Protein AF-A0A3B4XBY4-F1 (afdb_monomer_lite)

Foldseek 3Di:
DPPLPDDLVVLVVVLVVLLVLLLDPDPVSCCQEPNLPDDDDPVDDGVNNVLVVLVVVLVVVLVPDPPLVVVLVQLVCVVVVNDDDPPPPCSSSSSVVVSSVVSVVSSVVSVVVVCVVDPDPVNVVVVPDPPPPPPPPPD

InterPro domains:
  IPR019384 FHF complex subunit HOOK interacting protein [PTHR21705] (4-114)
  IPR045668 FHF complex subunit HOOK-interacting protein, KELAA motif [PF19311] (92-115)
  IPR045669 FHF complex subunit HOOK-interacting protein, C-terminal [PF19314] (4-81)

pLDDT: mean 80.22, std 17.52, range [37.47, 96.75]

Organism: NCBI:txid1841481

Structure (mmCIF, N/CA/C/O backbone):
data_AF-A0A3B4XBY4-F1
#
_entry.id   AF-A0A3B4XBY4-F1
#
loop_
_atom_site.group_PDB
_atom_site.id
_atom_site.type_symbol
_atom_site.label_atom_id
_atom_site.label_alt_id
_atom_site.label_comp_id
_atom_site.label_asym_id
_atom_site.label_entity_id
_atom_site.label_seq_id
_atom_site.pdbx_PDB_ins_code
_atom_site.Cartn_x
_atom_site.Cartn_y
_atom_site.Cartn_z
_atom_site.occupancy
_atom_site.B_iso_or_equiv
_atom_site.auth_seq_id
_atom_site.auth_comp_id
_atom_site.auth_asym_id
_atom_site.auth_atom_id
_atom_site.pdbx_PDB_model_num
ATOM 1 N N . MET A 1 1 ? -17.288 7.756 -4.967 1.00 37.47 1 MET A N 1
ATOM 2 C CA . MET A 1 1 ? -17.029 6.621 -4.054 1.00 37.47 1 MET A CA 1
ATOM 3 C C . MET A 1 1 ? -15.623 6.757 -3.493 1.00 37.47 1 MET A C 1
ATOM 5 O O . MET A 1 1 ? -14.660 6.664 -4.247 1.00 37.47 1 MET A O 1
ATOM 9 N N . SER A 1 2 ? -15.485 7.064 -2.203 1.00 44.25 2 SER A N 1
ATOM 10 C CA . SER A 1 2 ? -14.178 7.111 -1.541 1.00 44.25 2 SER A CA 1
ATOM 11 C C . SER A 1 2 ? -13.578 5.708 -1.468 1.00 44.25 2 SER A C 1
ATOM 13 O O . SER A 1 2 ? -14.163 4.813 -0.871 1.00 44.25 2 SER A O 1
ATOM 15 N N . ARG A 1 3 ? -12.383 5.538 -2.037 1.00 50.91 3 ARG A N 1
ATOM 16 C CA . ARG A 1 3 ? -11.566 4.309 -2.092 1.00 50.91 3 ARG A CA 1
ATOM 17 C C . ARG A 1 3 ? -11.394 3.575 -0.742 1.00 50.91 3 ARG A C 1
ATOM 19 O O . ARG A 1 3 ? -11.035 2.408 -0.720 1.00 50.91 3 ARG A O 1
ATOM 26 N N . CYS A 1 4 ? -11.681 4.246 0.372 1.00 50.94 4 CYS A N 1
ATOM 27 C CA . CYS A 1 4 ? -11.521 3.752 1.737 1.00 50.94 4 CYS A CA 1
ATOM 28 C C . CYS A 1 4 ? -12.659 2.835 2.245 1.00 50.94 4 CYS A C 1
ATOM 30 O O . CYS A 1 4 ? -12.600 2.400 3.390 1.00 50.94 4 CYS A O 1
ATOM 32 N N . GLU A 1 5 ? -13.682 2.556 1.430 1.00 62.38 5 GLU A N 1
ATOM 33 C CA . GLU A 1 5 ? -14.790 1.639 1.775 1.00 62.38 5 GLU A CA 1
ATOM 34 C C . GLU A 1 5 ? -14.727 0.291 1.044 1.00 62.38 5 GLU A C 1
ATOM 36 O O . GLU A 1 5 ? -15.641 -0.523 1.144 1.00 62.38 5 GLU A O 1
ATOM 41 N N . GLN A 1 6 ? -13.652 0.039 0.293 1.00 74.12 6 GLN A N 1
ATOM 42 C CA . GLN A 1 6 ? -13.482 -1.233 -0.403 1.00 74.12 6 GLN A CA 1
ATOM 43 C C . GLN A 1 6 ? -13.306 -2.386 0.603 1.00 74.12 6 GLN A C 1
ATOM 45 O O . GLN A 1 6 ? -12.645 -2.200 1.633 1.00 74.12 6 GLN A O 1
ATOM 50 N N . PRO A 1 7 ? -13.852 -3.584 0.318 1.00 85.38 7 PRO A N 1
ATOM 51 C CA . PRO A 1 7 ? -13.639 -4.760 1.151 1.00 85.38 7 PRO A CA 1
ATOM 52 C C . PRO A 1 7 ? -12.148 -5.037 1.360 1.00 85.38 7 PRO A C 1
ATOM 54 O O . PRO A 1 7 ? -11.352 -4.961 0.427 1.00 85.38 7 PRO A O 1
ATOM 57 N N . TYR A 1 8 ? -11.773 -5.400 2.588 1.00 86.81 8 TYR A N 1
ATOM 58 C CA . TYR A 1 8 ? -10.384 -5.709 2.947 1.00 86.81 8 TYR A CA 1
ATOM 59 C C . TYR A 1 8 ? -9.752 -6.750 2.011 1.00 86.81 8 TYR A C 1
ATOM 61 O O . TYR A 1 8 ? -8.646 -6.539 1.526 1.00 86.81 8 TYR A O 1
ATOM 69 N N . GLU A 1 9 ? -10.495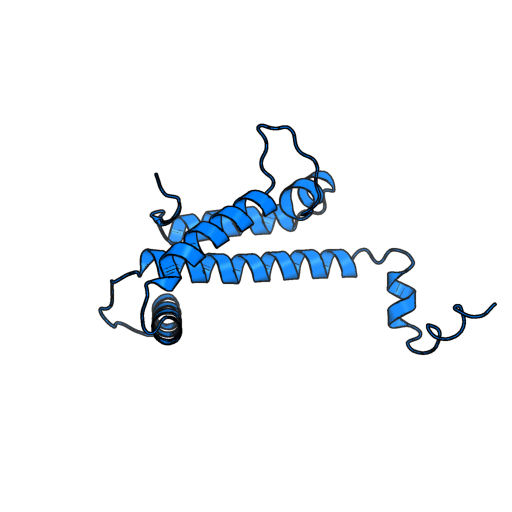 -7.812 1.700 1.00 89.69 9 GLU A N 1
ATOM 70 C CA . GLU A 1 9 ? -10.054 -8.890 0.810 1.00 89.69 9 GLU A CA 1
ATOM 71 C C . GLU A 1 9 ? -9.740 -8.393 -0.607 1.00 89.69 9 GLU A C 1
ATOM 73 O O . GLU A 1 9 ? -8.728 -8.760 -1.197 1.00 89.69 9 GLU A O 1
ATOM 78 N N . LEU A 1 10 ? -10.561 -7.481 -1.135 1.00 90.69 10 LEU A N 1
ATOM 79 C CA . LEU A 1 10 ? -10.318 -6.893 -2.448 1.00 90.69 10 LEU A CA 1
ATOM 80 C C . LEU A 1 10 ? -9.033 -6.059 -2.450 1.00 90.69 10 LEU A C 1
ATOM 82 O O . LEU A 1 10 ? -8.260 -6.123 -3.404 1.00 90.69 10 LEU A O 1
ATOM 86 N N . ASN A 1 11 ? -8.784 -5.303 -1.376 1.00 92.25 11 ASN A N 1
ATOM 87 C CA . ASN A 1 11 ? -7.545 -4.542 -1.247 1.00 92.25 11 ASN A CA 1
ATOM 88 C C . ASN A 1 11 ? -6.325 -5.472 -1.202 1.00 92.25 11 ASN A C 1
ATOM 90 O O . ASN A 1 11 ? -5.333 -5.150 -1.846 1.00 92.25 11 ASN A O 1
ATOM 94 N N . LEU A 1 12 ? -6.408 -6.627 -0.524 1.00 93.50 12 LEU A N 1
ATOM 95 C CA . LEU A 1 12 ? -5.335 -7.632 -0.530 1.00 93.50 12 LEU A CA 1
ATOM 96 C C . LEU A 1 12 ? -5.069 -8.185 -1.927 1.00 93.50 12 LEU A C 1
ATOM 98 O O . LEU A 1 12 ? -3.921 -8.275 -2.354 1.00 93.50 12 LEU A O 1
ATOM 102 N N . GLN A 1 13 ? -6.120 -8.567 -2.648 1.00 95.25 13 GLN A N 1
ATOM 103 C CA . GLN A 1 13 ? -5.962 -9.127 -3.988 1.00 95.25 13 GLN A CA 1
ATOM 104 C C . GLN A 1 13 ? -5.377 -8.095 -4.952 1.00 95.25 13 GLN A C 1
ATOM 106 O O . GLN A 1 13 ? -4.478 -8.414 -5.733 1.00 95.25 13 GLN A O 1
ATOM 111 N N . LEU A 1 14 ? -5.840 -6.847 -4.863 1.00 94.19 14 LEU A N 1
ATOM 112 C CA . LEU A 1 14 ? -5.330 -5.749 -5.672 1.00 94.19 14 LEU A CA 1
ATOM 113 C C . LEU A 1 14 ? -3.847 -5.484 -5.391 1.00 94.19 14 LEU A C 1
ATOM 115 O O . LEU A 1 14 ? -3.060 -5.406 -6.335 1.00 94.19 14 LEU A O 1
ATOM 119 N N . THR A 1 15 ? -3.450 -5.370 -4.120 1.00 94.88 15 THR A N 1
ATOM 120 C CA . THR A 1 15 ? -2.040 -5.153 -3.770 1.00 94.88 15 THR A CA 1
ATOM 121 C C . THR A 1 15 ? -1.181 -6.345 -4.169 1.00 94.88 15 THR A C 1
ATOM 123 O O . THR A 1 15 ? -0.103 -6.136 -4.708 1.00 94.88 15 THR A O 1
ATOM 126 N N . ALA A 1 16 ? -1.673 -7.581 -4.048 1.00 95.31 16 ALA A N 1
ATOM 127 C CA . ALA A 1 16 ? -0.953 -8.769 -4.503 1.00 95.31 16 ALA A CA 1
ATOM 128 C C . ALA A 1 16 ? -0.728 -8.787 -6.027 1.00 95.31 16 ALA A C 1
ATOM 130 O O . ALA A 1 16 ? 0.355 -9.150 -6.490 1.00 95.31 16 ALA A O 1
ATOM 131 N N . VAL A 1 17 ? -1.728 -8.391 -6.826 1.00 96.25 17 VAL A N 1
ATOM 132 C CA . VAL A 1 17 ? -1.572 -8.242 -8.284 1.00 96.25 17 VAL A CA 1
ATOM 133 C C . VAL A 1 17 ? -0.531 -7.171 -8.599 1.00 96.25 17 VAL A C 1
ATOM 135 O O . VAL A 1 17 ? 0.367 -7.423 -9.401 1.00 96.25 17 VAL A O 1
ATOM 138 N N . LEU A 1 18 ? -0.611 -6.007 -7.949 1.00 95.25 18 LEU A N 1
ATOM 139 C CA . LEU A 1 18 ? 0.344 -4.919 -8.157 1.00 95.25 18 LEU A CA 1
ATOM 140 C C . LEU A 1 18 ? 1.766 -5.310 -7.740 1.00 95.25 18 LEU A C 1
ATOM 142 O O . LEU A 1 18 ? 2.695 -5.013 -8.481 1.00 95.25 18 LEU A O 1
ATOM 146 N N . SER A 1 19 ? 1.950 -6.021 -6.625 1.00 95.06 19 SER A N 1
ATOM 147 C CA . SER A 1 19 ? 3.263 -6.526 -6.205 1.00 95.06 19 SER A CA 1
ATOM 148 C C . SER A 1 19 ? 3.851 -7.477 -7.245 1.00 95.06 19 SER A C 1
ATOM 150 O O . SER A 1 19 ? 5.000 -7.312 -7.647 1.00 95.06 19 SER A O 1
ATOM 152 N N . ARG A 1 20 ? 3.053 -8.419 -7.768 1.00 94.38 20 ARG A N 1
ATOM 153 C CA . ARG A 1 20 ? 3.510 -9.316 -8.843 1.00 94.38 20 ARG A CA 1
ATOM 154 C C . ARG A 1 20 ? 3.877 -8.552 -10.113 1.00 94.38 20 ARG A C 1
ATOM 156 O O . ARG A 1 20 ? 4.916 -8.834 -10.699 1.00 94.38 20 ARG A O 1
ATOM 163 N N . LEU A 1 21 ? 3.067 -7.570 -10.518 1.00 93.94 21 LEU A N 1
ATOM 164 C CA . LEU A 1 21 ? 3.368 -6.701 -11.663 1.00 93.94 21 LEU A CA 1
ATOM 165 C C . LEU A 1 21 ? 4.675 -5.924 -11.461 1.00 93.94 21 LEU A C 1
ATOM 167 O O . LEU A 1 21 ? 5.511 -5.886 -12.361 1.00 93.94 21 LEU A O 1
ATOM 171 N N . SER A 1 22 ? 4.881 -5.369 -10.267 1.00 91.88 22 SER A N 1
ATOM 172 C CA . SER A 1 22 ? 6.104 -4.658 -9.891 1.00 91.88 22 SER A CA 1
ATOM 173 C C . SER A 1 22 ? 7.335 -5.560 -9.875 1.00 91.88 22 SER A C 1
ATOM 175 O O . SER A 1 22 ? 8.432 -5.071 -10.143 1.00 91.88 22 SER A O 1
ATOM 177 N N . ALA A 1 23 ? 7.182 -6.856 -9.592 1.00 91.31 23 ALA A N 1
ATOM 178 C CA . ALA A 1 23 ? 8.274 -7.827 -9.579 1.00 91.31 23 ALA A CA 1
ATOM 179 C C . ALA A 1 23 ? 8.747 -8.235 -10.987 1.00 91.31 23 ALA A C 1
ATOM 181 O O . ALA A 1 23 ? 9.912 -8.589 -11.147 1.00 91.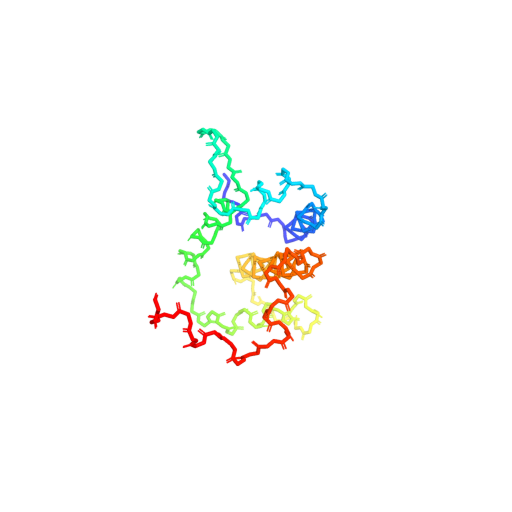31 23 ALA A O 1
ATOM 182 N N . PHE A 1 24 ? 7.911 -8.121 -12.029 1.00 91.00 24 PHE A N 1
ATOM 183 C CA . PHE A 1 24 ? 8.330 -8.454 -13.397 1.00 91.00 24 PHE A CA 1
ATOM 184 C C . PHE A 1 24 ? 9.503 -7.589 -13.870 1.00 91.00 24 PHE A C 1
ATOM 186 O O . PHE A 1 24 ? 9.501 -6.362 -13.729 1.00 91.00 24 PHE A O 1
ATOM 193 N N . ASN A 1 25 ? 10.498 -8.224 -14.489 1.00 81.56 25 ASN A N 1
ATOM 194 C CA . ASN A 1 25 ? 11.658 -7.558 -15.082 1.00 81.56 25 ASN A CA 1
ATOM 195 C C . ASN A 1 25 ? 11.310 -6.978 -16.458 1.00 81.56 25 ASN A C 1
ATOM 197 O O . ASN A 1 25 ? 11.776 -7.452 -17.488 1.00 81.56 25 ASN A O 1
ATOM 201 N N . HIS A 1 26 ? 10.451 -5.956 -16.469 1.00 86.19 26 HIS A N 1
ATOM 202 C CA . HIS A 1 26 ? 10.095 -5.207 -17.670 1.00 86.19 26 HIS A CA 1
ATOM 203 C C . HIS A 1 26 ? 10.284 -3.698 -17.434 1.00 86.19 26 HIS A C 1
ATOM 205 O O . HIS A 1 26 ? 9.657 -3.154 -16.517 1.00 86.19 26 HIS A O 1
ATOM 211 N N . PRO A 1 27 ? 11.088 -2.990 -18.253 1.00 82.00 27 PRO A N 1
ATOM 212 C CA . PRO A 1 27 ? 11.461 -1.596 -18.001 1.00 82.00 27 PRO A CA 1
ATOM 213 C C . PRO A 1 27 ? 10.251 -0.653 -17.943 1.00 82.00 27 PRO A C 1
ATOM 215 O O . PRO A 1 27 ? 10.159 0.147 -17.020 1.00 82.00 27 PRO A O 1
ATOM 218 N N . LEU A 1 28 ? 9.256 -0.822 -18.826 1.00 84.44 28 LEU A N 1
ATOM 219 C CA . LEU A 1 28 ? 8.039 0.012 -18.798 1.00 84.44 28 LEU A CA 1
ATOM 220 C C . LEU A 1 28 ? 7.173 -0.209 -17.544 1.00 84.44 28 LEU A C 1
ATOM 222 O O . LEU A 1 28 ? 6.526 0.722 -17.071 1.00 84.44 28 LEU A O 1
ATOM 226 N N . LEU A 1 29 ? 7.156 -1.430 -16.988 1.00 85.12 29 LEU A N 1
ATOM 227 C CA . LEU A 1 29 ? 6.425 -1.700 -15.744 1.00 85.12 29 LEU A CA 1
ATOM 228 C C . LEU A 1 29 ? 7.160 -1.087 -14.557 1.00 85.12 29 LEU A C 1
ATOM 230 O O . LEU A 1 29 ? 6.526 -0.495 -13.689 1.00 85.12 29 LEU A O 1
ATOM 234 N N . HIS A 1 30 ? 8.491 -1.184 -14.545 1.00 83.94 30 HIS A N 1
ATOM 235 C CA . HIS A 1 30 ? 9.310 -0.531 -13.533 1.00 83.94 30 HIS A CA 1
ATOM 236 C C . HIS A 1 30 ? 9.107 0.988 -13.554 1.00 83.94 30 HIS A C 1
ATOM 238 O O . HIS A 1 30 ? 8.856 1.584 -12.512 1.00 83.94 30 HIS A O 1
ATOM 244 N N . GLU A 1 31 ? 9.122 1.610 -14.731 1.00 83.00 31 GLU A N 1
ATOM 245 C CA . GLU A 1 31 ? 8.914 3.051 -14.855 1.00 83.00 31 GLU A CA 1
ATOM 246 C C . GLU A 1 31 ? 7.512 3.470 -14.381 1.00 83.00 31 GLU A C 1
ATOM 248 O O . GLU A 1 31 ? 7.367 4.372 -13.563 1.00 83.00 31 GLU A O 1
ATOM 253 N N . TYR A 1 32 ? 6.461 2.779 -14.822 1.00 85.56 32 TYR A N 1
ATOM 254 C CA . TYR A 1 32 ? 5.090 3.160 -14.480 1.00 85.56 32 TYR A CA 1
ATOM 255 C C . TYR A 1 32 ? 4.715 2.895 -13.007 1.00 85.56 32 TYR A C 1
ATOM 257 O O . TYR A 1 32 ? 3.925 3.644 -12.414 1.00 85.56 32 TYR A O 1
ATOM 265 N N . LEU A 1 33 ? 5.252 1.822 -12.413 1.00 87.00 33 LEU A N 1
ATOM 266 C CA . LEU A 1 33 ? 4.896 1.382 -11.060 1.00 87.00 33 LEU A CA 1
ATOM 267 C C . LEU A 1 33 ? 5.849 1.912 -9.981 1.00 87.00 33 LEU A C 1
ATOM 269 O O . LEU A 1 33 ? 5.398 2.194 -8.872 1.00 87.00 33 LEU A O 1
ATOM 273 N N . LEU A 1 34 ? 7.142 2.038 -10.287 1.00 82.94 34 LEU A N 1
ATOM 274 C CA . LEU A 1 34 ? 8.202 2.226 -9.291 1.00 82.94 34 LEU A CA 1
ATOM 275 C C . LEU A 1 34 ? 8.990 3.533 -9.465 1.00 82.94 34 LEU A C 1
ATOM 277 O O . LEU A 1 34 ? 9.645 3.946 -8.512 1.00 82.94 34 LEU A O 1
ATOM 281 N N . ASN A 1 35 ? 8.917 4.214 -10.618 1.00 84.06 35 ASN A N 1
ATOM 282 C CA . ASN A 1 35 ? 9.588 5.504 -10.810 1.00 84.06 35 ASN A CA 1
ATOM 283 C C . ASN A 1 35 ? 8.695 6.673 -10.333 1.00 84.06 35 ASN A C 1
ATOM 285 O O . ASN A 1 35 ? 7.670 6.961 -10.960 1.00 84.06 35 ASN A O 1
ATOM 289 N N . PRO A 1 36 ? 9.067 7.396 -9.258 1.00 81.50 36 PRO A N 1
ATOM 290 C CA . PRO A 1 36 ? 8.285 8.530 -8.768 1.00 81.50 36 PRO A CA 1
ATOM 291 C C . PRO A 1 36 ? 8.381 9.775 -9.665 1.00 81.50 36 PRO A C 1
ATOM 293 O O . PRO A 1 36 ? 7.538 10.663 -9.551 1.00 81.50 36 PRO A O 1
ATOM 296 N N . TYR A 1 37 ? 9.370 9.837 -10.561 1.00 81.38 37 TYR A N 1
ATOM 297 C CA . TYR A 1 37 ? 9.660 10.990 -11.419 1.00 81.38 37 TYR A CA 1
ATOM 298 C C . TYR A 1 37 ? 9.218 10.791 -12.876 1.00 81.38 37 TYR A C 1
ATOM 300 O O . TYR A 1 37 ? 9.607 11.563 -13.749 1.00 81.38 37 TYR A O 1
ATOM 308 N N . ILE A 1 38 ? 8.417 9.758 -13.164 1.00 82.44 38 ILE A N 1
ATOM 309 C CA . ILE A 1 38 ? 7.914 9.510 -14.518 1.00 82.44 38 ILE A CA 1
ATOM 310 C C . ILE A 1 38 ? 6.997 10.649 -14.991 1.00 82.44 38 ILE A C 1
ATOM 312 O O . ILE A 1 38 ? 6.034 11.030 -14.317 1.00 82.44 38 ILE A O 1
ATOM 316 N N . HIS A 1 39 ? 7.262 11.154 -16.195 1.00 78.19 39 HIS A N 1
ATOM 317 C CA . HIS A 1 39 ? 6.384 12.098 -16.876 1.00 78.19 39 HIS A CA 1
ATOM 318 C C . HIS A 1 39 ? 5.306 11.334 -17.645 1.00 78.19 39 HIS A C 1
ATOM 320 O O . HIS A 1 39 ? 5.576 10.666 -18.639 1.00 78.19 39 HIS A O 1
ATOM 326 N N . LEU A 1 40 ? 4.065 11.436 -17.178 1.00 81.75 40 LEU A N 1
ATOM 327 C CA . LEU A 1 40 ? 2.906 10.822 -17.815 1.00 81.75 40 LEU A CA 1
ATOM 328 C C . LEU A 1 40 ? 2.007 11.884 -18.452 1.00 81.75 40 LEU A C 1
ATOM 330 O O . LEU A 1 40 ? 2.000 13.043 -18.039 1.00 81.75 40 LEU A O 1
ATOM 334 N N . SER A 1 41 ? 1.216 11.472 -19.447 1.00 84.44 41 SER A N 1
ATOM 335 C CA . SER A 1 41 ? 0.179 12.331 -20.030 1.00 84.44 41 SER A CA 1
ATOM 336 C C . SER A 1 41 ? -0.806 12.824 -18.958 1.00 84.44 41 SER A C 1
ATOM 338 O O . SER A 1 41 ? -1.016 12.150 -17.949 1.00 84.44 41 SER A O 1
ATOM 340 N N . HIS A 1 42 ? -1.468 13.960 -19.193 1.00 71.38 42 HIS A N 1
ATOM 341 C CA . HIS A 1 42 ? -2.363 14.604 -18.217 1.00 71.38 42 HIS A CA 1
ATOM 342 C C . HIS A 1 42 ? -3.521 13.722 -17.706 1.00 71.38 42 HIS A C 1
ATOM 344 O O . HIS A 1 42 ? -4.087 14.002 -16.649 1.00 71.38 42 HIS A O 1
ATOM 350 N N . CYS A 1 43 ? -3.876 12.652 -18.422 1.00 79.38 43 CYS A N 1
ATOM 351 C CA . CYS A 1 43 ? -4.937 11.719 -18.031 1.00 79.38 43 CYS A CA 1
ATOM 352 C C . CYS A 1 43 ? -4.414 10.443 -17.351 1.00 79.38 43 CYS A C 1
ATOM 354 O O . CYS A 1 43 ? -5.203 9.652 -16.831 1.00 79.38 43 CYS A O 1
ATOM 356 N N . SER A 1 44 ? -3.099 10.242 -17.328 1.00 82.69 44 SER A N 1
ATOM 357 C CA . SER A 1 44 ? -2.454 9.048 -16.796 1.00 82.69 44 SER A CA 1
ATOM 358 C C . SER A 1 44 ? -1.948 9.296 -15.377 1.00 82.69 44 SER A C 1
ATOM 360 O O . SER A 1 44 ? -1.429 10.360 -15.051 1.00 82.69 44 SER A O 1
ATOM 362 N N . ARG A 1 45 ? -2.084 8.295 -14.506 1.00 86.06 45 ARG A N 1
ATOM 363 C CA . ARG A 1 45 ? -1.580 8.346 -13.127 1.00 86.06 45 ARG A CA 1
ATOM 364 C C . ARG A 1 45 ? -0.612 7.203 -12.913 1.00 86.06 45 ARG A C 1
ATOM 366 O O . ARG A 1 45 ? -0.989 6.0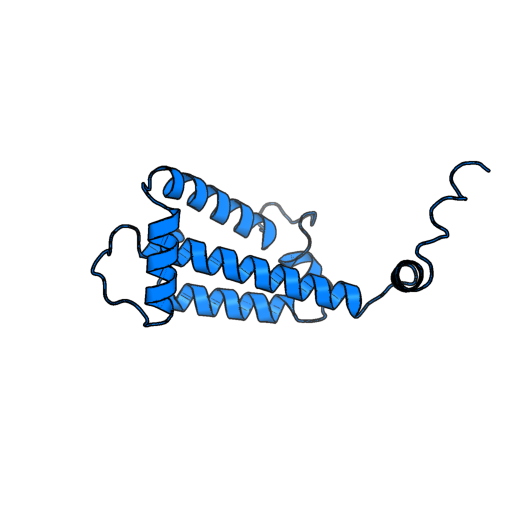68 -13.177 1.00 86.06 45 ARG A O 1
ATOM 373 N N . SER A 1 46 ? 0.595 7.483 -12.436 1.00 89.56 46 SER A N 1
ATOM 374 C CA . SER A 1 46 ? 1.528 6.439 -12.000 1.00 89.56 46 SER A CA 1
ATOM 375 C C . SER A 1 46 ? 1.029 5.807 -10.705 1.00 89.56 46 SER A C 1
ATOM 377 O O . SER A 1 46 ? 0.278 6.444 -9.952 1.00 89.56 46 SER A O 1
ATOM 379 N N . LEU A 1 47 ? 1.483 4.590 -10.400 1.00 91.06 47 LEU A N 1
ATOM 380 C CA . LEU A 1 47 ? 1.180 3.968 -9.109 1.00 91.06 47 LEU A CA 1
ATOM 381 C C . LEU A 1 47 ? 1.627 4.870 -7.950 1.00 91.06 47 LEU A C 1
ATOM 383 O O . LEU A 1 47 ? 0.855 5.087 -7.019 1.00 91.06 47 LEU A O 1
ATOM 387 N N . PHE A 1 48 ? 2.812 5.478 -8.058 1.00 89.81 48 PHE A N 1
ATOM 388 C CA . PHE A 1 48 ? 3.319 6.443 -7.083 1.00 89.81 48 PHE A CA 1
ATOM 389 C C . PHE A 1 48 ? 2.326 7.586 -6.822 1.00 89.81 48 PHE A C 1
ATOM 391 O O . PHE A 1 48 ? 1.925 7.811 -5.680 1.00 89.81 48 PHE A O 1
ATOM 398 N N . SER A 1 49 ? 1.840 8.259 -7.872 1.00 89.12 49 SER A N 1
ATOM 399 C CA . SER A 1 49 ? 0.879 9.364 -7.724 1.00 89.12 49 SER A CA 1
ATOM 400 C C . SER A 1 49 ? -0.438 8.923 -7.069 1.00 89.12 49 SER A C 1
ATOM 402 O O . SER A 1 49 ? -1.042 9.662 -6.284 1.00 89.12 49 SER A O 1
ATOM 404 N N . VAL A 1 50 ? -0.879 7.692 -7.350 1.00 91.69 50 VAL A N 1
ATOM 405 C CA . VAL A 1 50 ? -2.063 7.106 -6.721 1.00 91.69 50 VAL A CA 1
ATOM 406 C C . VAL A 1 50 ? -1.805 6.845 -5.240 1.00 91.69 50 VAL A C 1
ATOM 408 O O . VAL A 1 50 ? -2.657 7.217 -4.432 1.00 91.69 50 VAL A O 1
ATOM 411 N N . LEU A 1 51 ? -0.657 6.263 -4.882 1.00 92.81 51 LEU A N 1
ATOM 412 C CA . LEU A 1 51 ? -0.279 5.963 -3.499 1.00 92.81 51 LEU A CA 1
ATOM 413 C C . LEU A 1 51 ? -0.143 7.226 -2.651 1.00 92.81 51 LEU A C 1
ATOM 415 O O . LEU A 1 51 ? -0.721 7.274 -1.570 1.00 92.81 51 LEU A O 1
ATOM 419 N N . ILE A 1 52 ? 0.512 8.275 -3.158 1.00 90.75 52 ILE A N 1
ATOM 420 C CA . ILE A 1 52 ? 0.606 9.567 -2.460 1.00 90.75 52 ILE A CA 1
ATOM 421 C C . ILE A 1 52 ? -0.786 10.138 -2.180 1.00 90.75 52 ILE A C 1
ATOM 423 O O . ILE A 1 52 ? -1.061 10.589 -1.069 1.00 90.75 52 ILE A O 1
ATOM 427 N N . ARG A 1 53 ? -1.706 10.059 -3.150 1.00 91.38 53 ARG A N 1
ATOM 428 C CA . ARG A 1 53 ? -3.087 10.512 -2.945 1.00 91.38 53 ARG A CA 1
ATOM 429 C C . ARG A 1 53 ? -3.835 9.665 -1.911 1.00 91.38 53 ARG A C 1
ATOM 431 O O . ARG A 1 53 ? -4.520 10.233 -1.069 1.00 91.38 53 ARG A O 1
ATOM 438 N N . VAL A 1 54 ? -3.710 8.332 -1.955 1.00 91.94 54 VAL A N 1
ATOM 439 C CA . VAL A 1 54 ? -4.302 7.446 -0.928 1.00 91.94 54 VAL A CA 1
ATOM 440 C C . VAL A 1 54 ? -3.762 7.803 0.449 1.00 91.94 54 VAL A C 1
ATOM 442 O O . VAL A 1 54 ? -4.536 7.941 1.388 1.00 91.94 54 VAL A O 1
ATOM 445 N N . MET A 1 55 ? -2.445 7.955 0.564 1.00 91.50 55 MET A N 1
ATOM 446 C CA . MET A 1 55 ? -1.781 8.277 1.817 1.00 91.50 55 MET A CA 1
ATOM 447 C C . MET A 1 55 ? -2.266 9.620 2.362 1.00 91.50 55 MET A C 1
ATOM 449 O O . MET A 1 55 ? -2.632 9.684 3.529 1.00 91.50 55 MET A O 1
ATOM 453 N N . GLY A 1 56 ? -2.373 10.653 1.522 1.00 91.44 56 GLY A N 1
ATOM 454 C CA . GLY A 1 56 ? -2.950 11.942 1.911 1.00 91.44 56 GLY A CA 1
ATOM 455 C C . GLY A 1 56 ? -4.384 11.812 2.432 1.00 91.44 56 GLY A C 1
ATOM 456 O O . GLY A 1 56 ? -4.686 12.285 3.528 1.00 91.44 56 GLY A O 1
ATOM 457 N N . ASP A 1 57 ? -5.248 11.100 1.702 1.00 91.31 57 ASP A N 1
ATOM 458 C CA . ASP A 1 57 ? -6.640 10.862 2.106 1.00 91.31 57 ASP A CA 1
ATOM 459 C C . ASP A 1 57 ? -6.733 10.087 3.438 1.00 91.31 57 ASP A C 1
ATOM 461 O O . ASP A 1 57 ? -7.613 10.358 4.258 1.00 91.31 57 ASP A O 1
ATOM 465 N N . LEU A 1 58 ? -5.835 9.122 3.671 1.00 90.56 58 LEU A N 1
ATOM 466 C CA . LEU A 1 58 ? -5.773 8.351 4.914 1.00 90.56 58 LEU A CA 1
ATOM 467 C C . LEU A 1 58 ? -5.239 9.190 6.076 1.00 90.56 58 LEU A C 1
ATOM 469 O O . LEU A 1 58 ? -5.851 9.177 7.141 1.00 90.56 58 LEU A O 1
ATOM 473 N N . MET A 1 59 ? -4.158 9.949 5.875 1.00 90.50 59 MET A N 1
ATOM 474 C CA . MET A 1 59 ? -3.576 10.829 6.895 1.00 90.50 59 MET A CA 1
ATOM 475 C C . MET A 1 59 ? -4.609 11.826 7.426 1.00 90.50 59 MET A C 1
ATOM 477 O O . MET A 1 59 ? -4.727 12.017 8.635 1.00 90.50 59 MET A O 1
ATOM 481 N N . GLN A 1 60 ? -5.433 12.377 6.531 1.00 91.69 60 GLN A N 1
ATOM 482 C CA . GLN A 1 60 ? -6.512 13.284 6.911 1.00 91.69 60 GLN A CA 1
ATOM 483 C C . GLN A 1 60 ? -7.614 12.617 7.747 1.00 91.69 60 GLN A C 1
ATOM 485 O O . GLN A 1 60 ? -8.311 13.294 8.493 1.00 91.69 60 GLN A O 1
ATOM 490 N N . ARG A 1 61 ? -7.800 11.299 7.647 1.00 90.69 61 ARG A N 1
ATOM 491 C CA . ARG A 1 61 ? -8.824 10.574 8.415 1.00 90.69 61 ARG A CA 1
ATOM 492 C C . ARG A 1 61 ? -8.282 10.050 9.741 1.00 90.69 61 ARG A C 1
ATOM 494 O O . ARG A 1 61 ? -8.983 10.112 10.745 1.00 90.69 61 ARG A O 1
ATOM 501 N N . ILE A 1 62 ? -7.041 9.559 9.762 1.00 91.25 62 ILE A N 1
ATOM 502 C CA . ILE A 1 62 ? -6.432 8.990 10.975 1.00 91.25 62 ILE A CA 1
ATOM 503 C C . ILE A 1 62 ? -6.119 10.050 12.033 1.00 91.25 62 ILE A C 1
ATOM 505 O O . ILE A 1 62 ? -6.111 9.713 13.212 1.00 91.25 62 ILE A O 1
ATOM 509 N N . GLN A 1 63 ? -5.918 11.317 11.646 1.00 90.50 63 GLN A N 1
ATOM 510 C CA . GLN A 1 63 ? -5.684 12.412 12.600 1.00 90.50 63 GLN A CA 1
ATOM 511 C C . GLN A 1 63 ? -6.848 12.608 13.588 1.00 90.50 63 GLN A C 1
ATOM 513 O O . GLN A 1 63 ? -6.651 13.132 14.677 1.00 90.50 63 GLN A O 1
ATOM 518 N N . HIS A 1 64 ? -8.056 12.166 13.225 1.00 88.94 64 HIS A N 1
ATOM 519 C CA . HIS A 1 64 ? -9.244 12.258 14.074 1.00 88.94 64 HIS A CA 1
ATOM 520 C C . HIS A 1 64 ? -9.413 11.054 15.016 1.00 88.94 64 HIS A C 1
ATOM 522 O O . HIS A 1 64 ? -10.355 11.023 15.805 1.00 88.94 64 HIS A O 1
ATOM 528 N N . ILE A 1 65 ? -8.526 10.055 14.950 1.00 89.50 65 ILE A N 1
ATOM 529 C CA . ILE A 1 65 ? -8.625 8.825 15.739 1.00 89.50 65 ILE A CA 1
ATOM 530 C C . ILE A 1 65 ? -7.757 8.935 16.994 1.00 89.50 65 ILE A C 1
ATOM 532 O O . ILE A 1 65 ? -6.529 8.982 16.921 1.00 89.50 65 ILE A O 1
ATOM 536 N N . SER A 1 66 ? -8.391 8.880 18.164 1.00 89.81 66 SER A N 1
ATOM 537 C CA . SER A 1 66 ? -7.690 8.750 19.444 1.00 89.81 66 SER A CA 1
ATOM 538 C C . SER A 1 66 ? -7.093 7.351 19.627 1.00 89.81 66 SER A C 1
ATOM 540 O O . SER A 1 66 ? -7.657 6.346 19.178 1.00 89.81 66 SER A O 1
ATOM 542 N N . SER A 1 67 ? -5.945 7.275 20.308 1.00 90.12 67 SER A N 1
ATOM 543 C CA . SER A 1 67 ? -5.234 6.012 20.576 1.00 90.12 67 SER A CA 1
ATOM 544 C C . SER A 1 67 ? -4.954 5.195 19.303 1.00 90.12 67 SER A C 1
ATOM 546 O O . SER A 1 67 ? -5.105 3.972 19.283 1.00 90.12 67 SER A O 1
ATOM 548 N N . LEU A 1 68 ? -4.567 5.873 18.212 1.00 90.81 68 LEU A N 1
ATOM 549 C CA . LEU A 1 68 ? -4.342 5.264 16.896 1.00 90.81 68 LEU A CA 1
ATOM 550 C C . LEU A 1 68 ? -3.404 4.049 16.958 1.00 90.81 68 LEU A C 1
ATOM 552 O O . LEU A 1 68 ? -3.721 3.008 16.386 1.00 90.81 68 LEU A O 1
ATOM 556 N N . THR A 1 69 ? -2.282 4.161 17.674 1.00 91.75 69 THR A N 1
ATOM 557 C CA . THR A 1 69 ? -1.294 3.082 17.812 1.00 91.75 69 THR A CA 1
ATOM 558 C C . THR A 1 69 ? -1.918 1.818 18.399 1.00 91.75 69 THR A C 1
ATOM 560 O O . THR A 1 69 ? -1.818 0.749 17.797 1.00 91.75 69 THR A O 1
ATOM 563 N N . ASP A 1 70 ? -2.636 1.934 19.518 1.00 91.44 70 ASP A N 1
ATOM 564 C CA . ASP A 1 70 ? -3.300 0.795 20.160 1.00 91.44 70 ASP A CA 1
ATOM 565 C C . ASP A 1 70 ? -4.369 0.182 19.256 1.00 91.44 70 ASP A C 1
ATOM 567 O O . ASP A 1 70 ? -4.485 -1.041 19.141 1.00 91.44 70 ASP A O 1
ATOM 571 N N . ARG A 1 71 ? -5.133 1.025 18.554 1.00 91.88 71 AR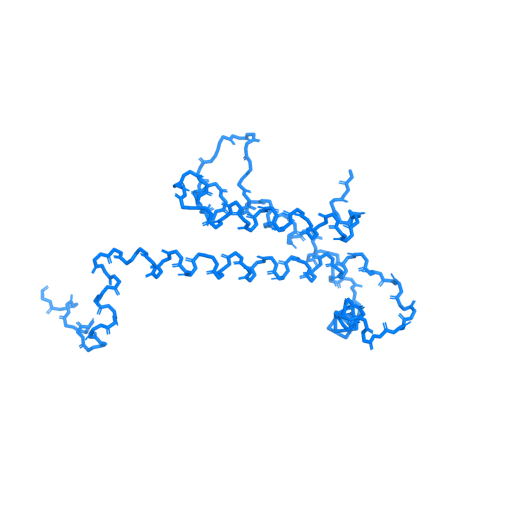G A N 1
ATOM 572 C CA . ARG A 1 71 ? -6.161 0.577 17.609 1.00 91.88 71 ARG A CA 1
ATOM 573 C C . ARG A 1 71 ? -5.559 -0.152 16.406 1.00 91.88 71 ARG A C 1
ATOM 575 O O . ARG A 1 71 ? -6.104 -1.178 15.991 1.00 91.88 71 ARG A O 1
ATOM 582 N N . LEU A 1 72 ? -4.423 0.305 15.878 1.00 92.62 72 LEU A N 1
ATOM 583 C CA . LEU A 1 72 ? -3.684 -0.390 14.821 1.00 92.62 72 LEU A CA 1
ATOM 584 C C . LEU A 1 72 ? -3.128 -1.729 15.317 1.00 92.62 72 LEU A C 1
ATOM 586 O O . LEU A 1 72 ? -3.292 -2.740 14.635 1.00 92.62 72 LEU A O 1
ATOM 590 N N . LEU A 1 73 ? -2.528 -1.771 16.511 1.00 92.19 73 LEU A N 1
ATOM 591 C CA . LEU A 1 73 ? -2.033 -3.013 17.118 1.00 92.19 73 LEU A CA 1
ATOM 592 C C . LEU A 1 73 ? -3.161 -4.032 17.319 1.00 92.19 73 LEU A C 1
ATOM 594 O O . LEU A 1 73 ? -3.021 -5.199 16.953 1.00 92.19 73 LEU A O 1
ATOM 598 N N . ASN A 1 74 ? -4.307 -3.594 17.837 1.00 91.19 74 ASN A N 1
ATOM 599 C CA . ASN A 1 74 ? -5.475 -4.453 18.014 1.00 91.19 74 ASN A CA 1
ATOM 600 C C . ASN A 1 74 ? -6.050 -4.934 16.679 1.00 91.19 74 ASN A C 1
ATOM 602 O O . ASN A 1 74 ? -6.420 -6.103 16.563 1.00 91.19 74 ASN A O 1
ATOM 606 N N . THR A 1 75 ? -6.067 -4.071 15.659 1.00 92.19 75 THR A N 1
ATOM 607 C CA . THR A 1 75 ? -6.498 -4.449 14.308 1.00 92.19 75 THR A CA 1
ATOM 608 C C . THR A 1 75 ? -5.561 -5.495 13.705 1.00 92.19 75 THR A C 1
ATOM 610 O O . THR A 1 75 ? -6.050 -6.486 13.170 1.00 92.19 75 THR A O 1
ATOM 613 N N . ARG A 1 76 ? -4.235 -5.350 13.851 1.00 93.06 76 ARG A N 1
ATOM 614 C CA . ARG A 1 76 ? -3.256 -6.362 13.414 1.00 93.06 76 ARG A CA 1
ATOM 615 C C . ARG A 1 76 ? -3.471 -7.705 14.103 1.00 93.06 76 ARG A C 1
ATOM 617 O O . ARG A 1 76 ? -3.586 -8.717 13.424 1.00 93.06 76 ARG A O 1
ATOM 624 N N . ARG A 1 77 ? -3.598 -7.718 15.437 1.00 91.88 77 ARG A N 1
ATOM 625 C CA . ARG A 1 77 ? -3.888 -8.951 16.194 1.00 91.88 77 ARG A CA 1
ATOM 626 C C . ARG A 1 77 ? -5.155 -9.629 15.687 1.00 91.88 77 ARG A C 1
ATOM 628 O O . ARG A 1 77 ? -5.165 -10.838 15.505 1.00 91.88 77 ARG A O 1
ATOM 635 N N . ARG A 1 78 ? -6.195 -8.851 15.388 1.00 89.50 78 ARG A N 1
ATOM 636 C CA . ARG A 1 78 ? -7.444 -9.383 14.842 1.00 89.50 78 ARG A CA 1
ATOM 637 C C . ARG A 1 78 ? -7.275 -9.966 13.441 1.00 89.50 78 ARG A C 1
ATOM 639 O O . ARG A 1 78 ? -7.845 -11.013 13.163 1.00 89.50 78 ARG A O 1
ATOM 646 N N . LEU A 1 79 ? -6.522 -9.301 12.563 1.00 90.56 79 LEU A N 1
ATOM 647 C CA . LEU A 1 79 ? -6.213 -9.822 11.225 1.00 90.56 79 LEU A CA 1
ATOM 648 C C . LEU A 1 79 ? -5.431 -11.143 11.290 1.00 90.56 79 LEU A C 1
ATOM 650 O O . LEU A 1 79 ? -5.610 -11.990 10.426 1.00 90.56 79 LEU A O 1
ATOM 654 N N . LEU A 1 80 ? -4.639 -11.343 12.347 1.00 91.00 80 LEU A N 1
ATOM 655 C CA . LEU A 1 80 ? -3.937 -12.596 12.642 1.00 91.00 80 LEU A CA 1
ATOM 656 C C . LEU A 1 80 ? -4.802 -13.640 13.378 1.00 91.00 80 LEU A C 1
ATOM 658 O O . LEU A 1 80 ? -4.297 -14.697 13.740 1.00 91.00 80 LEU A O 1
ATOM 662 N N . GLY A 1 81 ? -6.078 -13.354 13.654 1.00 88.94 81 GLY A N 1
ATOM 663 C CA . GLY A 1 81 ? -6.957 -14.247 14.419 1.00 88.94 81 GLY A CA 1
ATOM 664 C C . GLY A 1 81 ? -6.656 -14.314 15.924 1.00 88.94 81 GLY A C 1
ATOM 665 O O . GLY A 1 81 ? -7.182 -15.180 16.610 1.00 88.94 81 GLY A O 1
ATOM 666 N N . LEU A 1 82 ? -5.835 -13.400 16.456 1.00 86.88 82 LEU A N 1
ATOM 667 C CA . LEU A 1 82 ? -5.364 -13.392 17.850 1.00 86.88 82 LEU A CA 1
ATOM 668 C C . LEU A 1 82 ? -6.243 -12.564 18.805 1.00 86.88 82 LEU A C 1
ATOM 670 O O . LEU A 1 82 ? -5.961 -12.500 20.000 1.00 86.88 82 LEU A O 1
ATOM 674 N N . SER A 1 83 ? -7.267 -11.864 18.310 1.00 79.56 83 SER A N 1
ATOM 675 C CA . SER A 1 83 ? -8.172 -11.076 19.154 1.00 79.56 83 SER A CA 1
ATOM 676 C C . SER A 1 83 ? -9.608 -11.054 18.624 1.00 79.56 83 SER A C 1
ATOM 678 O O . SER A 1 83 ? -9.848 -10.904 17.426 1.00 79.56 83 SER A O 1
ATOM 680 N N . HIS A 1 84 ? -10.571 -11.155 19.547 1.00 68.56 84 HIS A N 1
ATOM 681 C CA . HIS A 1 84 ? -12.013 -11.132 19.260 1.00 68.56 84 HIS A CA 1
ATOM 682 C C . HIS A 1 84 ? -12.717 -9.841 19.717 1.00 68.56 84 HIS A C 1
ATOM 684 O O . HIS A 1 84 ? -13.939 -9.755 19.647 1.00 68.56 84 HIS A O 1
ATOM 690 N N . ASN A 1 85 ? -11.969 -8.828 20.174 1.00 65.31 85 ASN A N 1
ATOM 691 C CA . ASN A 1 85 ? -12.553 -7.591 20.701 1.00 65.31 85 ASN A CA 1
ATOM 692 C C . ASN A 1 85 ? -13.432 -6.853 19.671 1.00 65.31 85 ASN A C 1
ATOM 694 O O . ASN A 1 85 ? -13.062 -6.673 18.509 1.00 65.31 85 ASN A O 1
ATOM 698 N N . THR A 1 86 ? -14.577 -6.365 20.153 1.00 55.66 86 THR A N 1
ATOM 699 C CA . THR A 1 86 ? -15.743 -5.857 19.402 1.00 55.66 86 THR A CA 1
ATOM 700 C C . THR A 1 86 ? -15.596 -4.426 18.863 1.00 55.66 86 THR A C 1
ATOM 702 O O . THR A 1 86 ? -16.565 -3.834 18.392 1.00 55.66 86 THR A O 1
ATOM 705 N N . GLY A 1 87 ? -14.400 -3.836 18.917 1.00 62.06 87 GLY A N 1
ATOM 706 C CA . GLY A 1 87 ? -14.154 -2.489 18.398 1.00 62.06 87 GLY A CA 1
ATOM 707 C C . GLY A 1 87 ? -14.247 -2.456 16.870 1.00 62.06 87 GLY A C 1
ATOM 708 O O . GLY A 1 87 ? -13.265 -2.727 16.181 1.00 62.06 87 GLY A O 1
ATOM 709 N N . LEU A 1 88 ? -15.435 -2.164 16.334 1.00 67.44 88 LEU A N 1
ATOM 710 C CA . LEU A 1 88 ? -15.688 -2.026 14.891 1.00 67.44 88 LEU A CA 1
ATOM 711 C C . LEU A 1 88 ? -15.420 -0.607 14.371 1.00 67.44 88 LEU A C 1
ATOM 713 O O . LEU A 1 88 ? -15.322 -0.400 13.161 1.00 67.44 88 LEU A O 1
ATOM 717 N N . GLU A 1 89 ? -15.291 0.361 15.275 1.00 78.56 89 GLU A N 1
ATOM 718 C CA . GLU A 1 89 ? -15.078 1.761 14.932 1.00 78.56 89 GLU A CA 1
ATOM 719 C C . GLU A 1 89 ? -13.764 1.936 14.154 1.00 78.56 89 GLU A C 1
ATOM 721 O O . GLU A 1 89 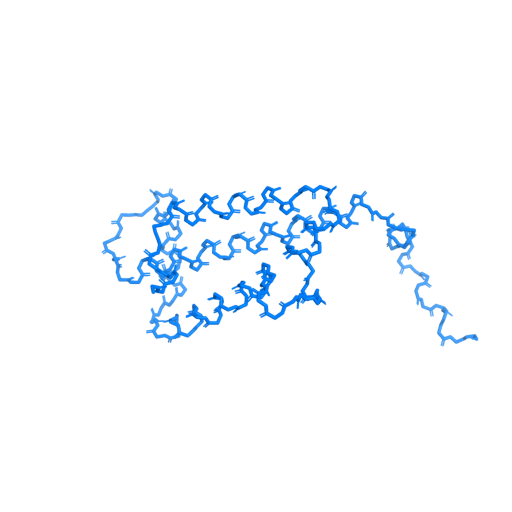? -12.708 1.455 14.568 1.00 78.56 89 GLU A O 1
ATOM 726 N N . TYR A 1 90 ? -13.840 2.600 12.999 1.00 85.19 90 TYR A N 1
ATOM 727 C CA . TYR A 1 90 ? -12.726 2.803 12.063 1.00 85.19 90 TYR A CA 1
ATOM 728 C C . TYR A 1 90 ? -12.076 1.527 11.516 1.00 85.19 90 TYR A C 1
ATOM 730 O O . TYR A 1 90 ? -11.054 1.619 10.841 1.00 85.19 90 TYR A O 1
ATOM 738 N N . LEU A 1 91 ? -12.644 0.339 11.737 1.00 87.38 91 LEU A N 1
ATOM 739 C CA . LEU A 1 91 ? -11.999 -0.923 11.374 1.00 87.38 91 LEU A CA 1
ATOM 740 C C . LEU A 1 91 ? -11.590 -0.984 9.896 1.00 87.38 91 LEU A C 1
ATOM 742 O O . LEU A 1 91 ? -10.479 -1.403 9.582 1.00 87.38 91 LEU A O 1
ATOM 746 N N . THR A 1 92 ? -12.469 -0.562 8.987 1.00 88.44 92 THR A N 1
ATOM 747 C CA . THR A 1 92 ? -12.178 -0.540 7.545 1.00 88.44 92 THR A CA 1
ATOM 748 C C . THR A 1 92 ? -11.017 0.400 7.221 1.00 88.44 92 THR A C 1
ATOM 750 O O . THR A 1 92 ? -10.123 0.039 6.460 1.00 88.44 92 THR A O 1
ATOM 753 N N . LEU A 1 93 ? -10.984 1.573 7.858 1.00 90.38 93 LEU A N 1
ATOM 754 C CA . LEU A 1 93 ? -9.915 2.556 7.705 1.00 90.38 93 LEU A CA 1
ATOM 755 C C . LEU A 1 93 ? -8.580 2.018 8.243 1.00 90.38 93 LEU A C 1
ATOM 757 O O . LEU A 1 93 ? -7.582 2.051 7.531 1.00 90.38 93 LEU A O 1
ATOM 761 N N . LEU A 1 94 ? -8.568 1.454 9.453 1.00 92.12 94 LEU A N 1
ATOM 762 C CA . LEU A 1 94 ? -7.374 0.879 10.084 1.00 92.12 94 LEU A CA 1
ATOM 763 C C . LEU A 1 94 ? -6.825 -0.313 9.291 1.00 92.12 94 LEU A C 1
ATOM 765 O O . LEU A 1 94 ? -5.616 -0.442 9.120 1.00 92.12 94 LEU A O 1
ATOM 769 N N . ARG A 1 95 ? -7.709 -1.157 8.749 1.00 92.38 95 ARG A N 1
ATOM 770 C CA . ARG A 1 95 ? -7.332 -2.223 7.814 1.00 92.38 95 ARG A CA 1
ATOM 771 C C . ARG A 1 95 ? -6.697 -1.661 6.547 1.00 92.38 95 ARG A C 1
ATOM 773 O O . ARG A 1 95 ? -5.674 -2.179 6.119 1.00 92.38 95 ARG A O 1
ATOM 780 N N . GLY A 1 96 ? -7.269 -0.603 5.975 1.00 92.06 96 GLY A N 1
ATOM 781 C CA . GLY A 1 96 ? -6.701 0.085 4.815 1.00 92.06 96 GLY A CA 1
ATOM 782 C C . GLY A 1 96 ? -5.299 0.640 5.082 1.00 92.06 96 GLY A C 1
ATOM 783 O O . GLY A 1 96 ? -4.418 0.477 4.245 1.00 92.06 96 GLY A O 1
ATOM 784 N N . VAL A 1 97 ? -5.072 1.222 6.265 1.00 93.75 97 VAL A N 1
ATOM 785 C CA . VAL A 1 97 ? -3.746 1.699 6.698 1.00 93.75 97 VAL A CA 1
ATOM 786 C C . VAL A 1 97 ? -2.745 0.549 6.773 1.00 93.75 97 VAL A C 1
ATOM 788 O O . VAL A 1 97 ? -1.660 0.662 6.213 1.00 93.75 97 VAL A O 1
ATOM 791 N N . ILE A 1 98 ? -3.117 -0.569 7.405 1.00 94.19 98 ILE A N 1
ATOM 792 C CA . ILE A 1 98 ? -2.245 -1.749 7.508 1.00 94.19 98 ILE A CA 1
ATOM 793 C C . ILE A 1 98 ? -1.915 -2.301 6.116 1.00 94.19 98 ILE A C 1
ATOM 795 O O . ILE A 1 98 ? -0.751 -2.550 5.828 1.00 94.19 98 ILE A O 1
ATOM 799 N N . VAL A 1 99 ? -2.907 -2.451 5.231 1.00 95.12 99 VAL A N 1
ATOM 800 C CA . VAL A 1 99 ? -2.672 -2.936 3.858 1.00 95.12 99 VAL A CA 1
ATOM 801 C C . VAL A 1 99 ? -1.730 -2.009 3.095 1.00 95.12 99 VAL A C 1
ATOM 80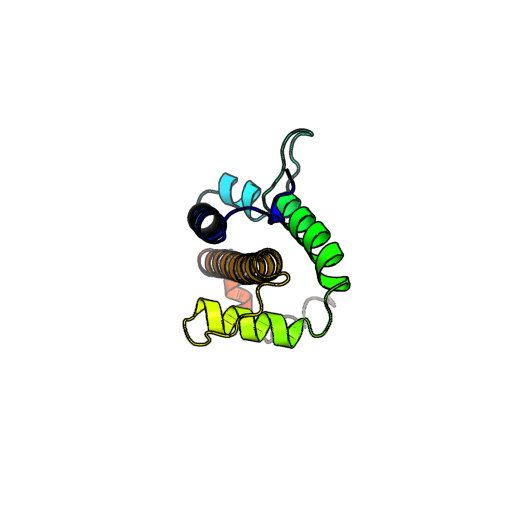3 O O . VAL A 1 99 ? -0.838 -2.494 2.407 1.00 95.12 99 VAL A O 1
ATOM 806 N N . LEU A 1 100 ? -1.908 -0.689 3.215 1.00 94.94 100 LEU A N 1
ATOM 807 C CA . LEU A 1 100 ? -1.032 0.277 2.556 1.00 94.94 100 LEU A CA 1
ATOM 808 C C . LEU A 1 100 ? 0.403 0.195 3.090 1.00 94.94 100 LEU A C 1
ATOM 810 O O . LEU A 1 100 ? 1.340 0.203 2.299 1.00 94.94 100 LEU A O 1
ATOM 814 N N . GLU A 1 101 ? 0.574 0.104 4.410 1.00 95.44 101 GLU A N 1
ATOM 815 C CA . GLU A 1 101 ? 1.887 -0.029 5.043 1.00 95.44 101 GLU A CA 1
ATOM 816 C C . GLU A 1 101 ? 2.622 -1.283 4.554 1.00 95.44 101 GLU A C 1
ATOM 818 O O . GLU A 1 101 ? 3.770 -1.189 4.118 1.00 95.44 101 GLU A O 1
ATOM 823 N N . GLU A 1 102 ? 1.960 -2.443 4.585 1.00 95.81 102 GLU A N 1
ATOM 824 C CA . GLU A 1 102 ? 2.558 -3.703 4.133 1.00 95.81 102 GLU A CA 1
ATOM 825 C C . GLU A 1 102 ? 2.847 -3.685 2.626 1.00 95.81 102 GLU A C 1
ATOM 827 O O . GLU A 1 102 ? 3.917 -4.109 2.194 1.00 95.81 102 GLU A O 1
ATOM 832 N N . PHE A 1 103 ? 1.956 -3.107 1.816 1.00 96.00 103 PHE A N 1
ATOM 833 C CA . PHE A 1 103 ? 2.188 -2.970 0.379 1.00 96.00 103 PHE A CA 1
ATOM 834 C C . PHE A 1 103 ? 3.403 -2.088 0.061 1.00 96.00 103 PHE A C 1
ATOM 836 O O . PHE A 1 103 ? 4.202 -2.431 -0.807 1.00 96.00 103 PHE A O 1
ATOM 843 N N . CYS A 1 104 ? 3.593 -0.975 0.775 1.00 95.50 104 CYS A N 1
ATOM 844 C CA . CYS A 1 104 ? 4.768 -0.122 0.591 1.00 95.50 104 CYS A CA 1
ATOM 845 C C . CYS A 1 104 ? 6.077 -0.841 0.955 1.00 95.50 104 CYS A C 1
ATOM 847 O O . CYS A 1 104 ? 7.072 -0.669 0.251 1.00 95.50 104 CYS A O 1
ATOM 849 N N . LYS A 1 105 ? 6.085 -1.660 2.017 1.00 96.12 105 LYS A N 1
ATOM 850 C CA . LYS A 1 105 ? 7.252 -2.486 2.380 1.00 96.12 105 LYS A CA 1
ATOM 851 C C . LYS A 1 105 ? 7.571 -3.510 1.293 1.00 96.12 105 LYS A C 1
ATOM 853 O O . LYS A 1 105 ? 8.731 -3.645 0.917 1.00 96.12 105 LYS A O 1
ATOM 858 N N . GLU A 1 106 ? 6.548 -4.171 0.757 1.00 96.75 106 GLU A N 1
ATOM 859 C CA . GLU A 1 106 ? 6.689 -5.132 -0.341 1.00 96.75 106 GLU A CA 1
ATOM 860 C C . GLU A 1 106 ? 7.280 -4.467 -1.595 1.00 96.75 106 GLU A C 1
ATOM 862 O O . GLU A 1 106 ? 8.253 -4.957 -2.165 1.00 96.75 106 GLU A O 1
ATOM 867 N N . LEU A 1 107 ? 6.761 -3.299 -1.996 1.00 94.31 107 LEU A N 1
ATOM 868 C CA . LEU A 1 107 ? 7.317 -2.536 -3.120 1.00 94.31 107 LEU A CA 1
ATOM 869 C C . LEU A 1 107 ? 8.778 -2.133 -2.880 1.00 94.31 107 LEU A C 1
ATOM 871 O O . LEU A 1 107 ? 9.594 -2.240 -3.795 1.00 94.31 107 LEU A O 1
ATOM 875 N N . ALA A 1 108 ? 9.119 -1.690 -1.667 1.00 93.44 108 ALA A N 1
ATOM 876 C CA . ALA A 1 108 ? 10.492 -1.341 -1.313 1.00 93.44 108 ALA A CA 1
ATOM 877 C C . ALA A 1 108 ? 11.430 -2.556 -1.402 1.00 93.44 108 ALA A C 1
ATOM 879 O O . ALA A 1 108 ? 12.522 -2.441 -1.957 1.00 93.44 108 ALA A O 1
ATOM 880 N N . ALA A 1 109 ? 10.988 -3.723 -0.925 1.00 94.81 109 ALA A N 1
ATOM 881 C CA . ALA A 1 109 ? 11.736 -4.971 -1.040 1.00 94.81 109 ALA A CA 1
ATOM 882 C C . ALA A 1 109 ? 11.956 -5.371 -2.509 1.00 94.81 109 ALA A C 1
ATOM 884 O O . ALA A 1 109 ? 13.077 -5.699 -2.893 1.00 94.81 109 ALA A O 1
ATOM 885 N N . ILE A 1 110 ? 10.927 -5.262 -3.357 1.00 92.38 110 ILE A N 1
ATOM 886 C CA . ILE A 1 110 ? 11.035 -5.537 -4.798 1.00 92.38 110 ILE A CA 1
ATOM 887 C C . ILE A 1 110 ? 12.061 -4.614 -5.468 1.00 92.38 110 ILE A C 1
ATOM 889 O O . ILE A 1 110 ? 12.893 -5.081 -6.247 1.00 92.38 110 ILE A O 1
ATOM 893 N N . VAL A 1 111 ? 12.022 -3.306 -5.186 1.00 89.69 111 VAL A N 1
ATOM 894 C CA . VAL A 1 111 ? 13.002 -2.355 -5.741 1.00 89.69 111 VAL A CA 1
ATOM 895 C C . VAL A 1 111 ? 14.407 -2.692 -5.254 1.00 89.69 111 VAL A C 1
ATOM 897 O O . VAL A 1 111 ? 15.335 -2.698 -6.059 1.00 89.69 111 VAL A O 1
ATOM 900 N N . PHE A 1 112 ? 14.563 -3.002 -3.965 1.00 89.94 112 PHE A N 1
ATOM 901 C CA . PHE A 1 112 ? 15.851 -3.371 -3.386 1.00 89.94 112 PHE A CA 1
ATOM 902 C C . PHE A 1 112 ? 16.465 -4.581 -4.099 1.00 89.94 112 PHE A C 1
ATOM 904 O O . PHE A 1 112 ? 17.595 -4.486 -4.568 1.00 89.94 112 PHE A O 1
ATOM 911 N N . VAL A 1 113 ? 15.698 -5.664 -4.275 1.00 90.81 113 VAL A N 1
ATOM 912 C CA . VAL A 1 113 ? 16.160 -6.869 -4.987 1.00 90.81 113 VAL A CA 1
ATOM 913 C C . VAL A 1 113 ? 16.560 -6.548 -6.428 1.00 90.81 113 VAL A C 1
ATOM 915 O O . VAL A 1 113 ? 17.611 -6.972 -6.894 1.00 90.81 113 VAL A O 1
ATOM 918 N N . LYS A 1 114 ? 15.780 -5.727 -7.139 1.00 86.62 114 LYS A N 1
ATOM 919 C CA . LYS A 1 114 ? 16.111 -5.331 -8.518 1.00 86.62 114 LYS A CA 1
ATOM 920 C C . LYS A 1 114 ? 17.402 -4.520 -8.622 1.00 86.62 114 LYS A C 1
ATOM 922 O O . LYS A 1 114 ? 18.137 -4.671 -9.596 1.00 86.62 114 LYS A O 1
ATOM 927 N N . LEU A 1 115 ? 17.685 -3.675 -7.632 1.00 83.31 115 LEU A N 1
ATOM 928 C CA . LEU A 1 115 ? 18.938 -2.921 -7.561 1.00 83.31 115 LEU A CA 1
ATOM 929 C C . LEU A 1 115 ? 20.135 -3.827 -7.244 1.00 83.31 115 LEU A C 1
ATOM 931 O O . LEU A 1 115 ? 21.234 -3.559 -7.727 1.00 83.31 115 LEU A O 1
ATOM 935 N N . THR A 1 116 ? 19.935 -4.894 -6.466 1.00 81.88 116 THR A N 1
ATOM 936 C CA . THR A 1 116 ? 20.995 -5.860 -6.144 1.00 81.88 116 THR A CA 1
ATOM 937 C C . THR A 1 116 ? 21.224 -6.899 -7.243 1.00 81.88 116 THR A C 1
ATOM 939 O O . THR A 1 116 ? 22.358 -7.335 -7.413 1.00 81.88 116 THR A O 1
ATOM 942 N N . ASP A 1 117 ? 20.190 -7.264 -8.007 1.00 70.25 117 ASP A N 1
ATOM 943 C CA . ASP A 1 117 ? 20.260 -8.248 -9.102 1.00 70.25 117 ASP A CA 1
ATOM 944 C C . ASP A 1 117 ? 20.782 -7.646 -10.416 1.00 70.25 117 ASP A C 1
ATOM 946 O O . ASP A 1 117 ? 21.316 -8.356 -11.267 1.00 70.25 117 ASP A O 1
ATOM 950 N N . SER A 1 118 ? 20.654 -6.328 -10.595 1.00 60.41 118 SER A N 1
ATOM 951 C CA . SER A 1 118 ? 21.285 -5.574 -11.683 1.00 60.41 118 SER A CA 1
ATOM 952 C C . SER A 1 118 ? 22.290 -4.565 -11.125 1.00 60.41 118 SER A C 1
ATOM 954 O O . SER A 1 118 ? 22.063 -3.355 -11.226 1.00 60.41 118 SER A O 1
ATOM 956 N N . PRO A 1 119 ? 23.422 -5.019 -10.551 1.00 51.38 119 PRO A N 1
ATOM 957 C CA . PRO A 1 119 ? 24.504 -4.113 -10.241 1.00 51.38 119 PRO A CA 1
ATOM 958 C C . PRO A 1 119 ? 25.062 -3.632 -11.581 1.00 51.38 119 PRO A C 1
ATOM 960 O O . PRO A 1 119 ? 25.832 -4.322 -12.248 1.00 51.38 119 PRO A O 1
ATOM 963 N N . GLY A 1 120 ? 24.685 -2.422 -11.995 1.00 55.66 120 GLY A N 1
ATOM 964 C CA . GLY A 1 120 ? 25.519 -1.673 -12.929 1.00 55.66 120 GLY A CA 1
ATOM 965 C C . GLY A 1 120 ? 26.956 -1.604 -12.379 1.00 55.66 120 GLY A C 1
ATOM 966 O O . GLY A 1 120 ? 27.165 -1.829 -11.184 1.00 55.66 120 GLY A O 1
ATOM 967 N N . PRO A 1 121 ? 27.965 -1.263 -13.194 1.00 51.03 121 PRO A N 1
ATOM 968 C CA . PRO A 1 121 ? 29.377 -1.312 -12.790 1.00 51.03 121 PRO A CA 1
ATOM 969 C C . PRO A 1 121 ? 29.719 -0.523 -11.504 1.00 51.03 121 PRO A C 1
ATOM 971 O O . PRO A 1 121 ? 30.737 -0.791 -10.878 1.00 51.03 121 PRO A O 1
ATOM 974 N N . ALA A 1 122 ? 28.851 0.389 -11.046 1.00 52.38 122 ALA A N 1
ATOM 975 C CA . ALA A 1 122 ? 28.973 1.090 -9.764 1.00 52.38 122 ALA A CA 1
ATOM 976 C C . ALA A 1 122 ? 28.594 0.248 -8.518 1.00 52.38 122 ALA A C 1
ATOM 978 O O . ALA A 1 122 ? 29.107 0.503 -7.429 1.00 52.38 122 ALA A O 1
ATOM 979 N N . GLY A 1 123 ? 27.734 -0.769 -8.654 1.00 46.81 123 GLY A N 1
ATOM 980 C CA . GLY A 1 123 ? 27.295 -1.641 -7.553 1.00 46.81 123 GLY A CA 1
ATOM 981 C C . GLY A 1 123 ? 28.379 -2.602 -7.055 1.00 46.81 123 GLY A C 1
ATOM 982 O O . GLY A 1 123 ? 28.349 -3.023 -5.901 1.00 46.81 123 GLY A O 1
ATOM 983 N N . GLN A 1 124 ? 29.384 -2.894 -7.887 1.00 46.25 124 GLN A N 1
ATOM 984 C CA . GLN A 1 124 ? 30.557 -3.676 -7.477 1.00 46.25 124 GLN A CA 1
ATOM 985 C C . GLN A 1 124 ? 31.586 -2.842 -6.698 1.00 46.25 124 GLN A C 1
ATOM 987 O O . GLN A 1 124 ? 32.312 -3.399 -5.875 1.00 46.25 124 GLN A O 1
ATOM 992 N N . VAL A 1 125 ? 31.631 -1.518 -6.890 1.00 48.25 125 VAL A N 1
ATOM 993 C CA . VAL A 1 125 ? 32.625 -0.643 -6.238 1.00 48.25 125 VAL A CA 1
ATOM 994 C C . VAL A 1 125 ? 32.307 -0.440 -4.752 1.00 48.25 125 VAL A C 1
ATOM 996 O O . VAL A 1 125 ? 33.212 -0.477 -3.921 1.00 48.25 125 VAL A O 1
ATOM 999 N N . LEU A 1 126 ? 31.025 -0.318 -4.380 1.00 49.78 126 LEU A N 1
ATOM 1000 C CA . LEU A 1 126 ? 30.637 -0.146 -2.971 1.00 49.78 126 LEU A CA 1
ATOM 1001 C C . LEU A 1 126 ? 30.851 -1.396 -2.106 1.00 49.78 126 LEU A C 1
ATOM 1003 O O . LEU A 1 126 ? 31.074 -1.262 -0.905 1.00 49.78 126 LEU A O 1
ATOM 1007 N N . LEU A 1 127 ? 30.796 -2.596 -2.688 1.00 50.47 127 LEU A N 1
ATOM 1008 C CA . LEU A 1 127 ? 30.968 -3.843 -1.934 1.00 50.47 127 LEU A CA 1
ATOM 1009 C C . LEU A 1 127 ? 32.430 -4.296 -1.827 1.00 50.47 127 LEU A C 1
ATOM 1011 O O . LEU A 1 127 ? 32.728 -5.169 -1.017 1.00 50.47 127 LEU A O 1
ATOM 1015 N N . THR A 1 128 ? 33.342 -3.712 -2.611 1.00 46.09 128 THR A N 1
ATOM 1016 C CA . THR A 1 128 ? 34.746 -4.153 -2.661 1.00 46.09 128 THR A CA 1
ATOM 1017 C C . THR A 1 128 ? 35.731 -3.204 -1.987 1.00 46.09 128 THR A C 1
ATOM 1019 O O . THR A 1 128 ? 36.787 -3.674 -1.579 1.00 46.09 128 THR A O 1
ATOM 1022 N N . ASN A 1 129 ? 35.418 -1.914 -1.795 1.00 44.88 129 ASN A N 1
ATOM 1023 C CA . ASN A 1 129 ? 36.334 -0.992 -1.111 1.00 44.88 129 ASN A CA 1
ATOM 1024 C C . ASN A 1 129 ? 35.618 0.166 -0.387 1.00 44.88 129 ASN A C 1
ATOM 1026 O O . ASN A 1 129 ? 35.449 1.243 -0.961 1.00 44.88 129 ASN A O 1
ATOM 1030 N N . PRO A 1 130 ? 35.291 0.027 0.913 1.00 45.31 130 PRO A N 1
ATOM 1031 C CA . PRO A 1 130 ? 34.790 1.146 1.718 1.00 45.31 130 PRO A CA 1
ATOM 1032 C C . PRO A 1 130 ? 35.828 2.272 1.936 1.00 45.31 130 PRO A C 1
ATOM 1034 O O . PRO A 1 130 ? 35.484 3.318 2.477 1.00 45.31 130 PRO A O 1
ATOM 1037 N N . GLY A 1 131 ? 37.092 2.082 1.525 1.00 49.28 131 GLY A N 1
ATOM 1038 C CA . GLY A 1 131 ? 38.206 2.996 1.809 1.00 49.28 131 GLY A CA 1
ATOM 1039 C C . GLY A 1 131 ? 38.627 3.969 0.699 1.00 49.28 131 GLY A C 1
ATOM 1040 O O . GLY A 1 131 ? 39.477 4.811 0.965 1.00 49.28 131 GLY A O 1
ATOM 1041 N N . GLN A 1 132 ? 38.080 3.900 -0.523 1.00 44.84 132 GLN A N 1
ATOM 1042 C CA . GLN A 1 132 ? 38.553 4.748 -1.641 1.00 44.84 132 GLN A CA 1
ATOM 1043 C C . GLN A 1 132 ? 37.700 5.987 -1.951 1.00 44.84 132 GLN A C 1
ATOM 1045 O O . GLN A 1 132 ? 38.086 6.799 -2.784 1.00 44.84 132 GLN A O 1
ATOM 1050 N N . VAL A 1 133 ? 36.582 6.211 -1.256 1.00 47.88 133 VAL A N 1
ATOM 1051 C CA . VAL A 1 133 ? 35.698 7.360 -1.551 1.00 47.88 133 VAL A CA 1
ATOM 1052 C C . VAL A 1 133 ? 36.297 8.714 -1.106 1.00 47.88 133 VAL A C 1
ATOM 1054 O O . VAL A 1 133 ? 35.767 9.766 -1.451 1.00 47.88 133 VAL A O 1
ATOM 1057 N N . TYR A 1 134 ? 37.422 8.730 -0.379 1.00 40.34 134 TYR A N 1
ATOM 1058 C CA . TYR A 1 134 ? 37.979 9.960 0.203 1.00 40.34 134 TYR A CA 1
ATOM 1059 C C . TYR A 1 134 ? 39.092 10.664 -0.594 1.00 40.34 134 TYR A C 1
ATOM 1061 O O . TYR A 1 134 ? 39.482 11.757 -0.188 1.00 40.34 134 TYR A O 1
ATOM 1069 N N . THR A 1 135 ? 39.590 10.122 -1.712 1.00 44.28 135 THR A N 1
ATOM 1070 C CA . THR A 1 135 ? 40.740 10.732 -2.423 1.00 44.28 135 THR A CA 1
ATOM 1071 C C . THR A 1 135 ? 40.404 11.567 -3.660 1.00 44.28 135 THR A C 1
ATOM 1073 O O . THR A 1 135 ? 41.201 12.428 -4.014 1.00 44.28 135 THR A O 1
ATOM 1076 N N . ASP A 1 136 ? 39.212 11.454 -4.250 1.00 41.34 136 ASP A N 1
ATOM 1077 C CA . ASP A 1 136 ? 38.929 12.108 -5.546 1.00 41.34 136 ASP A CA 1
ATOM 1078 C C . ASP A 1 136 ? 38.229 13.478 -5.444 1.00 41.34 136 ASP A C 1
ATOM 1080 O O . ASP A 1 136 ? 37.588 13.935 -6.387 1.00 41.34 136 ASP A O 1
ATOM 1084 N N . ARG A 1 137 ? 38.339 14.175 -4.303 1.00 41.81 137 ARG A N 1
ATOM 1085 C CA . ARG A 1 137 ? 37.820 15.555 -4.158 1.00 41.81 137 ARG A CA 1
ATOM 1086 C C . ARG A 1 137 ? 38.877 16.650 -4.018 1.00 41.81 137 ARG A C 1
ATOM 1088 O O . ARG A 1 137 ? 38.500 17.786 -3.748 1.00 41.81 137 ARG A O 1
ATOM 1095 N N . TYR A 1 138 ? 40.153 16.340 -4.257 1.00 41.56 138 TYR A N 1
ATOM 1096 C CA . TYR A 1 138 ? 41.233 17.333 -4.354 1.00 41.56 138 TYR A CA 1
ATOM 1097 C C . TYR A 1 138 ? 42.340 16.885 -5.324 1.00 41.56 138 TYR A C 1
ATOM 1099 O O . TYR A 1 138 ? 43.474 16.630 -4.920 1.00 41.56 138 TYR A O 1
ATOM 1107 N N . SER A 1 139 ? 42.024 16.778 -6.613 1.00 40.97 139 SER A N 1
ATOM 1108 C CA . SER A 1 139 ? 43.016 16.774 -7.699 1.00 40.97 139 SER A CA 1
ATOM 1109 C C . SER A 1 139 ? 42.473 17.546 -8.889 1.00 40.97 139 SER A C 1
ATOM 1111 O O . SER A 1 139 ? 41.254 17.420 -9.146 1.00 40.97 139 SER A O 1
#

Radius of gyration: 19.95 Å; chains: 1; bounding box: 60×32×41 Å

Secondary structure (DSSP, 8-state):
--GGGS-HHHHHHHHHHHHHHHHS--HHHHHHHH-TT----TT---HHHHHHHHHHHHHHHHTT-TTHHHHHHHHHHHHTT-------TTHHHHHHHHHHHHHHHHHHHHHHHHHHHS--TTHHHHHH-TTSTTSTT--

Sequence (139 aa):
MSRCEQPYELNLQLTAVLSRLSAFNHPLLHEYLLNPYIHLSHCSRSLFSVLIRVMGDLMQRIQHISSLTDRLLNTRRRLLGLSHNTGLEYLTLLRGVIVLEEFCKELAAIVFVKLTDSPGPAGQVLLTNPGQVYTDRYS